Protein AF-A0A969U3U2-F1 (afdb_monomer)

pLDDT: mean 93.31, std 7.36, range [60.56, 98.12]

Mean predicted aligned error: 7.18 Å

Structure (mmCIF, N/CA/C/O backbone):
data_AF-A0A969U3U2-F1
#
_entry.id   AF-A0A969U3U2-F1
#
loop_
_atom_site.group_PDB
_atom_site.id
_atom_site.type_symbol
_atom_site.label_atom_id
_atom_site.label_alt_id
_atom_site.label_comp_id
_atom_site.label_asym_id
_atom_site.label_entity_id
_atom_site.label_seq_id
_atom_site.pdbx_PDB_ins_code
_atom_site.Cartn_x
_atom_site.Cartn_y
_atom_site.Cartn_z
_atom_site.occupancy
_atom_site.B_iso_or_equiv
_atom_site.auth_seq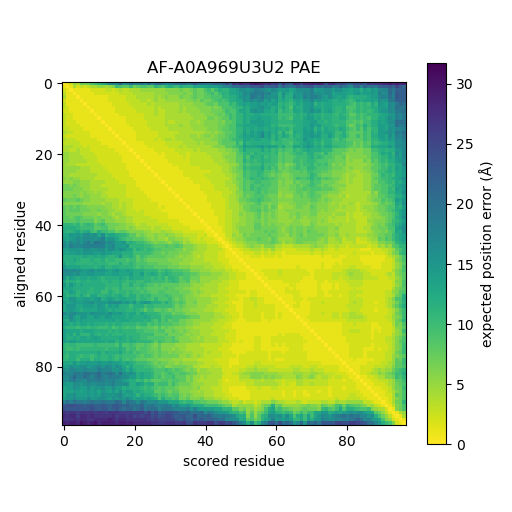_id
_atom_site.auth_comp_id
_atom_site.auth_asym_id
_atom_site.auth_atom_id
_atom_site.pdbx_PDB_model_num
ATOM 1 N N . MET A 1 1 ? -27.925 -9.254 46.315 1.00 71.50 1 MET A N 1
ATOM 2 C CA . MET A 1 1 ? -27.311 -8.006 45.809 1.00 71.50 1 MET A CA 1
ATOM 3 C C . MET A 1 1 ? -27.782 -6.871 46.699 1.00 71.50 1 MET A C 1
ATOM 5 O O . MET A 1 1 ? -28.975 -6.815 46.971 1.00 71.50 1 MET A O 1
ATOM 9 N N . SER A 1 2 ? -26.881 -6.038 47.218 1.00 96.31 2 SER A N 1
ATOM 10 C CA . SER A 1 2 ? -27.262 -4.890 48.050 1.00 96.31 2 SER A CA 1
ATOM 11 C C . SER A 1 2 ? -27.717 -3.711 47.187 1.00 96.31 2 SER A C 1
ATOM 13 O O . SER A 1 2 ? -27.311 -3.585 46.034 1.00 96.31 2 SER A O 1
ATOM 15 N N . LEU A 1 3 ? -28.526 -2.810 47.750 1.00 95.25 3 LEU A N 1
ATOM 16 C CA . LEU A 1 3 ? -28.940 -1.578 47.067 1.00 95.25 3 LEU A CA 1
ATOM 17 C C . LEU A 1 3 ? -27.727 -0.750 46.604 1.00 95.25 3 LEU A C 1
ATOM 19 O O . LEU A 1 3 ? -27.711 -0.240 45.487 1.00 95.25 3 LEU A O 1
ATOM 23 N N . ALA A 1 4 ? -26.684 -0.683 47.437 1.00 96.69 4 ALA A N 1
ATOM 24 C CA . ALA A 1 4 ? -25.432 -0.006 47.110 1.00 96.69 4 ALA A CA 1
ATOM 25 C C . ALA A 1 4 ? -24.735 -0.623 45.884 1.00 96.69 4 ALA A C 1
ATOM 27 O O . ALA A 1 4 ? -24.255 0.108 45.021 1.00 96.69 4 ALA A O 1
ATOM 28 N N . GLN A 1 5 ? -24.730 -1.957 45.767 1.00 96.38 5 GLN A N 1
ATOM 29 C CA . GLN A 1 5 ? -24.201 -2.647 44.585 1.00 96.38 5 GLN A CA 1
ATOM 30 C C . GLN A 1 5 ? -25.028 -2.334 43.331 1.00 96.38 5 GLN A C 1
ATOM 32 O O . GLN A 1 5 ? -24.460 -2.077 42.274 1.00 96.38 5 GLN A O 1
ATOM 37 N N . SER A 1 6 ? -26.359 -2.298 43.443 1.00 97.19 6 SER A N 1
ATOM 38 C CA . SER A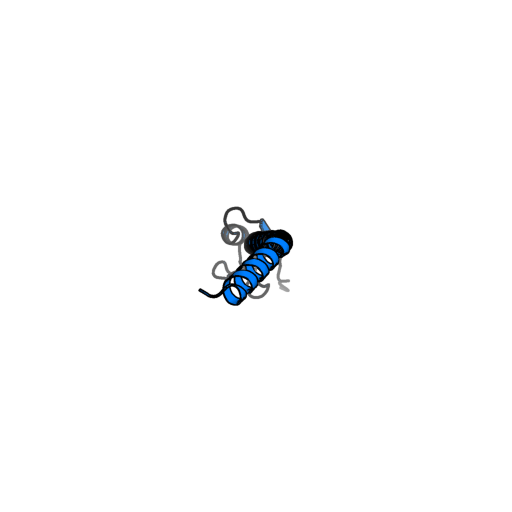 1 6 ? -27.235 -1.963 42.314 1.00 97.19 6 SER A CA 1
ATOM 39 C C . SER A 1 6 ? -27.022 -0.531 41.814 1.00 97.19 6 SER A C 1
ATOM 41 O O . SER A 1 6 ? -26.951 -0.313 40.607 1.00 97.19 6 SER A O 1
ATOM 43 N N . ILE A 1 7 ? -26.871 0.436 42.725 1.00 96.31 7 ILE A N 1
ATOM 44 C CA . ILE A 1 7 ? -26.590 1.837 42.374 1.00 96.31 7 ILE A CA 1
ATOM 45 C C . ILE A 1 7 ? -25.238 1.950 41.666 1.00 96.31 7 ILE A C 1
ATOM 47 O O . ILE A 1 7 ? -25.150 2.591 40.623 1.00 96.31 7 ILE A O 1
ATOM 51 N N . ALA A 1 8 ? -24.197 1.294 42.185 1.00 96.88 8 ALA A N 1
ATOM 52 C CA . ALA A 1 8 ? -22.879 1.302 41.554 1.00 96.88 8 ALA A CA 1
ATOM 53 C C . ALA A 1 8 ? -22.922 0.742 40.120 1.00 96.88 8 ALA A C 1
ATOM 55 O O . ALA A 1 8 ? -22.389 1.364 39.200 1.00 96.88 8 ALA A O 1
ATOM 56 N N . ASN A 1 9 ? -23.623 -0.379 39.914 1.00 97.00 9 ASN A N 1
ATOM 57 C CA . ASN A 1 9 ? -23.777 -0.996 38.596 1.00 97.00 9 ASN A CA 1
ATOM 58 C C . ASN A 1 9 ? -24.520 -0.083 37.607 1.00 97.00 9 ASN A C 1
ATOM 60 O O . ASN A 1 9 ? -24.089 0.058 36.463 1.00 97.00 9 ASN A O 1
ATOM 64 N N . LEU A 1 10 ? -25.611 0.562 38.035 1.00 97.00 10 LEU A N 1
ATOM 65 C CA . LEU A 1 10 ? -26.371 1.487 37.185 1.00 97.00 10 LEU A CA 1
ATOM 66 C C . LEU A 1 10 ? -25.552 2.728 36.813 1.00 97.00 10 LEU A C 1
ATOM 68 O O . LEU A 1 10 ? -25.570 3.143 35.656 1.00 97.00 10 LEU A O 1
ATOM 72 N N . THR A 1 11 ? -24.786 3.286 37.753 1.00 97.38 11 THR A N 1
ATOM 73 C CA . THR A 1 11 ? -23.894 4.423 37.481 1.00 97.38 11 THR A CA 1
ATOM 74 C C . THR A 1 11 ? -22.819 4.056 36.458 1.00 97.38 11 THR A C 1
ATOM 76 O O . THR A 1 11 ? -22.538 4.837 35.550 1.00 97.38 11 THR A O 1
ATOM 79 N N . GLN A 1 12 ? -22.251 2.849 36.549 1.00 96.69 12 GLN A N 1
ATOM 80 C CA . GLN A 1 12 ? -21.262 2.370 35.583 1.00 96.69 12 GLN A CA 1
ATOM 81 C C . GLN A 1 12 ? -21.868 2.168 34.186 1.00 96.69 12 GLN A C 1
ATOM 83 O O . GLN A 1 12 ? -21.256 2.557 33.191 1.00 96.69 12 GLN A O 1
ATOM 88 N N . GLN A 1 13 ? -23.081 1.616 34.101 1.00 96.94 13 GLN A N 1
ATOM 89 C CA . GLN A 1 13 ? -23.798 1.470 32.831 1.00 96.94 13 GLN A CA 1
ATOM 90 C C . GLN A 1 13 ? -24.124 2.833 32.208 1.00 96.94 13 GLN A C 1
ATOM 92 O O . GLN A 1 13 ? -23.865 3.035 31.025 1.00 96.94 13 GLN A O 1
ATOM 97 N N . ALA A 1 14 ? -24.618 3.794 32.994 1.00 97.31 14 ALA A N 1
ATOM 98 C CA . ALA A 1 14 ? -24.908 5.145 32.514 1.00 97.31 14 ALA A CA 1
ATOM 99 C C . ALA A 1 14 ? -23.648 5.856 31.989 1.00 97.31 14 ALA A C 1
ATOM 101 O O . ALA A 1 14 ? -23.687 6.478 30.927 1.00 97.31 14 ALA A O 1
ATOM 102 N N . ALA A 1 15 ? -22.516 5.713 32.687 1.00 97.44 15 ALA A N 1
ATOM 103 C CA . ALA A 1 15 ? -21.233 6.251 32.239 1.00 97.44 15 ALA A CA 1
ATOM 104 C C . ALA A 1 15 ? -20.763 5.610 30.922 1.00 97.44 15 ALA A C 1
ATOM 106 O O . ALA A 1 15 ? -20.303 6.317 30.026 1.00 97.44 15 ALA A O 1
ATOM 107 N N . ALA A 1 16 ? -20.924 4.290 30.777 1.00 95.69 16 ALA A N 1
ATOM 108 C CA . ALA A 1 16 ? -20.610 3.597 29.532 1.00 95.69 16 ALA A CA 1
ATOM 109 C C . ALA A 1 16 ? -21.490 4.095 28.375 1.00 95.69 16 ALA A C 1
ATOM 111 O O . ALA A 1 16 ? -20.964 4.412 27.311 1.00 95.69 16 ALA A O 1
ATOM 112 N N . LEU A 1 17 ? -22.803 4.243 28.594 1.00 96.00 17 LEU A N 1
ATOM 113 C CA . LEU A 1 17 ? -23.733 4.756 27.583 1.00 96.00 17 LEU A CA 1
ATOM 114 C C . LEU A 1 17 ? -23.392 6.186 27.147 1.00 96.00 17 LEU A C 1
ATOM 116 O O . LEU A 1 17 ? -23.471 6.495 25.960 1.00 96.00 17 LEU A O 1
ATOM 120 N N . LEU A 1 18 ? -22.978 7.044 28.081 1.00 97.81 18 LEU A N 1
ATOM 121 C CA . LEU A 1 18 ? -22.578 8.418 27.771 1.00 97.81 18 LEU A CA 1
ATOM 122 C C . LEU A 1 18 ? -21.280 8.478 26.947 1.00 97.81 18 LEU A C 1
ATOM 124 O O . LEU A 1 18 ? -21.096 9.401 26.157 1.00 97.81 18 LEU A O 1
ATOM 128 N N . ALA A 1 19 ? -20.397 7.488 27.104 1.00 97.31 19 ALA A N 1
ATOM 129 C CA . ALA A 1 19 ? -19.155 7.368 26.344 1.00 97.31 19 ALA A CA 1
ATOM 130 C C . ALA A 1 19 ? -19.331 6.686 24.972 1.00 97.31 19 ALA A C 1
ATOM 132 O O . ALA A 1 19 ? -18.441 6.785 24.129 1.00 97.31 19 ALA A O 1
ATOM 133 N N . LEU A 1 20 ? -20.460 6.016 24.709 1.00 97.56 20 LEU A N 1
ATOM 134 C CA . LEU A 1 20 ? -20.686 5.313 23.438 1.00 97.56 20 LEU A CA 1
ATOM 135 C C . LEU A 1 20 ? -20.505 6.201 22.195 1.00 97.56 20 LEU A C 1
ATOM 137 O O . LEU A 1 20 ? -19.851 5.744 21.258 1.00 97.56 20 LEU A O 1
ATOM 141 N N . PRO A 1 21 ? -21.017 7.450 22.134 1.00 97.25 21 PRO A N 1
ATOM 142 C CA . PRO A 1 21 ? -20.872 8.272 20.934 1.00 97.25 21 PRO A CA 1
ATOM 143 C C . PRO A 1 21 ? -19.411 8.596 20.613 1.00 97.25 21 PRO A C 1
ATOM 145 O O . PRO A 1 21 ? -19.006 8.547 19.452 1.00 97.25 21 PRO A O 1
ATOM 148 N N . THR A 1 22 ? -18.600 8.892 21.633 1.00 97.69 22 THR A N 1
ATOM 149 C CA . THR A 1 22 ? -17.177 9.205 21.445 1.00 97.69 22 THR A CA 1
ATOM 150 C C . THR A 1 22 ? -16.381 7.957 21.081 1.00 97.69 22 THR A C 1
ATOM 152 O O . THR A 1 22 ? -15.538 8.015 20.188 1.00 97.69 22 THR A O 1
ATOM 155 N N . GLN A 1 23 ? -16.687 6.814 21.699 1.00 96.75 23 GLN A N 1
ATOM 156 C CA . GLN A 1 23 ? -16.096 5.523 21.340 1.00 96.75 23 GLN A CA 1
ATOM 157 C C . GLN A 1 23 ? -16.420 5.130 19.894 1.00 96.75 23 GLN A C 1
ATOM 159 O O . GLN A 1 23 ? -15.527 4.715 19.158 1.00 96.75 23 GLN A O 1
ATOM 164 N N . LEU A 1 24 ? -17.671 5.303 19.466 1.00 97.50 24 LEU A N 1
ATOM 165 C CA . LEU A 1 24 ? -18.105 4.997 18.106 1.00 97.50 24 LEU A CA 1
ATOM 166 C C . LEU A 1 24 ? -17.426 5.913 17.080 1.00 97.50 24 LEU A C 1
ATOM 168 O O . LEU A 1 24 ? -16.913 5.435 16.071 1.00 97.50 24 LEU A O 1
ATOM 172 N N . ALA A 1 25 ? -17.364 7.218 17.357 1.00 97.69 25 ALA A N 1
ATOM 173 C CA . ALA A 1 25 ? -16.655 8.169 16.507 1.00 97.69 25 ALA A CA 1
ATOM 174 C C . ALA A 1 25 ? -15.165 7.811 16.376 1.00 97.69 25 ALA A C 1
ATOM 176 O O . ALA A 1 25 ? -14.629 7.804 15.269 1.00 97.69 25 ALA A O 1
ATOM 177 N N . ALA A 1 26 ? -14.508 7.447 17.482 1.00 97.62 26 ALA A N 1
ATOM 178 C CA . ALA A 1 26 ? -13.113 7.015 17.464 1.00 97.62 26 ALA A CA 1
ATOM 179 C C . ALA A 1 26 ? -12.909 5.746 16.618 1.00 97.62 26 ALA A C 1
ATOM 181 O O . ALA A 1 26 ? -11.956 5.676 15.844 1.00 97.62 26 ALA A O 1
ATOM 182 N N . GLN A 1 27 ? -13.818 4.769 16.713 1.00 97.50 27 GLN A N 1
ATOM 183 C CA . GLN A 1 27 ? -13.763 3.553 15.896 1.00 97.50 27 GLN A CA 1
ATOM 184 C C . GLN A 1 27 ? -13.943 3.840 14.401 1.00 97.50 27 GLN A C 1
ATOM 186 O O . GLN A 1 27 ? -13.202 3.287 13.589 1.00 97.50 27 GLN A O 1
ATOM 191 N N . PHE A 1 28 ? -14.875 4.720 14.023 1.00 98.06 28 PHE A N 1
ATOM 192 C CA . PHE A 1 28 ? -15.053 5.105 12.620 1.00 98.06 28 PHE A CA 1
ATOM 193 C C . PHE A 1 28 ? -13.834 5.832 12.058 1.00 98.06 28 PHE A C 1
ATOM 195 O O . PHE A 1 28 ? -13.399 5.512 10.952 1.00 98.06 28 PHE A O 1
ATOM 202 N N . THR A 1 29 ? -13.255 6.763 12.819 1.00 98.00 29 THR A N 1
ATOM 203 C CA . THR A 1 29 ? -12.023 7.452 12.421 1.00 98.00 29 THR A CA 1
ATOM 204 C C . THR A 1 29 ? -10.883 6.454 12.235 1.00 98.00 29 THR A C 1
ATOM 206 O O . THR A 1 29 ? -10.266 6.435 11.177 1.00 98.00 29 THR A O 1
ATOM 209 N N . ALA A 1 30 ? -10.672 5.547 13.193 1.00 97.81 30 ALA A N 1
ATOM 210 C CA . ALA A 1 30 ? -9.639 4.519 13.081 1.00 97.81 30 ALA A CA 1
ATOM 211 C C . ALA A 1 30 ? -9.850 3.601 11.862 1.00 97.81 30 ALA A C 1
ATOM 213 O O . ALA A 1 30 ? -8.898 3.280 11.153 1.00 97.81 30 ALA A O 1
ATOM 214 N N . GLY A 1 31 ? -11.096 3.202 11.586 1.00 97.88 31 GLY A N 1
ATOM 215 C CA . GLY A 1 31 ? -11.434 2.388 10.417 1.00 97.88 31 GLY A CA 1
ATOM 216 C C . GLY A 1 31 ? -11.178 3.111 9.093 1.00 97.88 31 GLY A C 1
ATOM 217 O O . GLY A 1 31 ? -10.623 2.522 8.165 1.00 97.88 31 GLY A O 1
ATOM 218 N N . ARG A 1 32 ? -11.531 4.398 9.015 1.00 97.69 32 ARG A N 1
ATOM 219 C CA . ARG A 1 32 ? -11.242 5.247 7.853 1.00 97.69 32 ARG A CA 1
ATOM 220 C C . ARG A 1 32 ? -9.736 5.371 7.624 1.00 97.69 32 ARG A C 1
ATOM 222 O O . ARG A 1 32 ? -9.281 5.144 6.507 1.00 97.69 32 ARG A O 1
ATOM 229 N N . ASP A 1 33 ? -8.976 5.682 8.667 1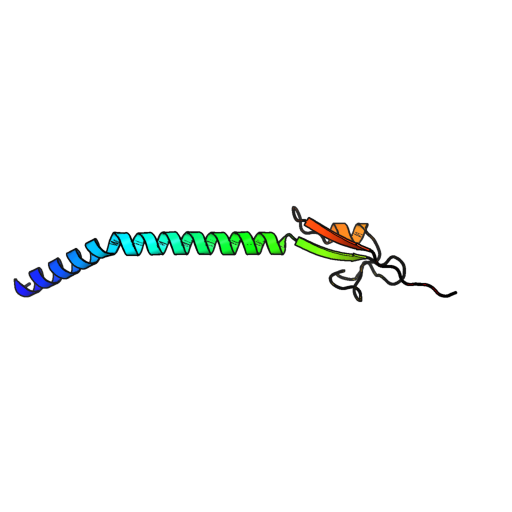.00 98.06 33 ASP A N 1
ATOM 230 C CA . ASP A 1 33 ? -7.529 5.902 8.570 1.00 98.06 33 ASP A CA 1
ATOM 231 C C . ASP A 1 33 ? -6.793 4.606 8.175 1.00 98.06 33 ASP A C 1
ATOM 233 O O . ASP A 1 33 ? -5.846 4.618 7.381 1.00 98.06 33 ASP A O 1
ATOM 237 N N . ALA A 1 34 ? -7.273 3.456 8.661 1.00 97.38 34 ALA A N 1
ATOM 238 C CA . ALA A 1 34 ? -6.780 2.145 8.245 1.00 97.38 34 ALA A CA 1
ATOM 239 C C . ALA A 1 34 ? -7.067 1.860 6.760 1.00 97.38 34 ALA A C 1
ATOM 241 O O . ALA A 1 34 ? -6.196 1.349 6.051 1.00 97.38 34 ALA A O 1
ATOM 242 N N . LEU A 1 35 ? -8.263 2.207 6.270 1.00 97.00 35 LEU A N 1
ATOM 243 C CA . LEU A 1 35 ? -8.625 2.038 4.862 1.00 97.00 35 LEU A CA 1
ATOM 244 C C . LEU A 1 35 ? -7.795 2.945 3.948 1.00 97.00 35 LEU A C 1
ATOM 246 O O . LEU A 1 35 ? -7.321 2.492 2.908 1.00 97.00 35 LEU A O 1
ATOM 250 N N . GLU A 1 36 ? -7.589 4.200 4.340 1.00 96.81 36 GLU A N 1
ATOM 251 C CA . GLU A 1 36 ? -6.751 5.147 3.603 1.00 96.81 36 GLU A CA 1
ATOM 252 C C . GLU A 1 36 ? -5.301 4.657 3.519 1.00 96.81 36 GLU A C 1
ATOM 254 O O . GLU A 1 36 ? -4.708 4.630 2.440 1.00 96.81 36 GLU A O 1
ATOM 259 N N . THR A 1 37 ? -4.752 4.173 4.635 1.00 96.44 37 THR A N 1
ATOM 260 C CA . THR A 1 37 ? -3.411 3.575 4.670 1.00 96.44 37 THR A CA 1
ATOM 261 C C . THR A 1 37 ? -3.312 2.378 3.723 1.00 96.44 37 THR A C 1
ATOM 263 O O . THR A 1 37 ? -2.362 2.274 2.941 1.00 96.44 37 THR A O 1
ATOM 266 N N . LEU A 1 38 ? -4.310 1.487 3.743 1.00 94.25 38 LEU A N 1
ATOM 267 C CA . LEU A 1 38 ? -4.358 0.337 2.844 1.00 94.25 38 LEU A CA 1
ATOM 268 C C . LEU A 1 38 ? -4.399 0.787 1.380 1.00 94.25 38 LEU A C 1
ATOM 270 O O . LEU A 1 38 ? -3.607 0.298 0.576 1.00 94.25 38 LEU A O 1
ATOM 274 N N . TYR A 1 39 ? -5.278 1.728 1.040 1.00 91.38 39 TYR A N 1
ATOM 275 C CA . TYR A 1 39 ? -5.405 2.263 -0.312 1.00 91.38 39 TYR A CA 1
ATOM 276 C C . TYR A 1 39 ? -4.085 2.868 -0.810 1.00 91.38 39 TYR A C 1
ATOM 278 O O . TYR A 1 39 ? -3.586 2.473 -1.865 1.00 91.38 39 TYR A O 1
ATOM 286 N N . ASN A 1 40 ? -3.458 3.735 -0.013 1.00 90.62 40 ASN A N 1
ATOM 287 C CA . ASN A 1 40 ? -2.199 4.386 -0.374 1.00 90.62 40 ASN A CA 1
ATOM 288 C C . ASN A 1 40 ? -1.047 3.380 -0.531 1.00 90.62 40 ASN A C 1
ATOM 290 O O . ASN A 1 40 ? -0.234 3.518 -1.443 1.00 90.62 40 ASN A O 1
ATOM 294 N N . SER A 1 41 ? -1.004 2.327 0.295 1.00 89.94 41 SER A N 1
ATOM 295 C CA . SER A 1 41 ? -0.006 1.253 0.159 1.00 89.94 41 SER A CA 1
ATOM 296 C C . SER A 1 41 ? -0.174 0.429 -1.123 1.00 89.94 41 SER A C 1
ATOM 298 O O . SER A 1 41 ? 0.802 -0.051 -1.697 1.00 89.94 41 SER A O 1
ATOM 300 N N . ARG A 1 42 ? -1.415 0.262 -1.598 1.00 87.88 42 ARG A N 1
ATOM 301 C CA . ARG A 1 42 ? -1.705 -0.432 -2.858 1.00 87.88 42 ARG A CA 1
ATOM 302 C C . ARG A 1 42 ? -1.342 0.434 -4.052 1.00 87.88 42 ARG A C 1
ATOM 304 O O . ARG A 1 42 ? -0.745 -0.078 -4.992 1.00 87.88 42 ARG A O 1
ATOM 311 N N . LEU A 1 43 ? -1.657 1.726 -3.988 1.00 85.50 43 LEU A N 1
ATOM 312 C CA . LEU A 1 43 ? -1.318 2.678 -5.039 1.00 85.50 43 LEU A CA 1
ATOM 313 C C . LEU A 1 43 ? 0.202 2.807 -5.212 1.00 85.50 43 LEU A C 1
ATOM 315 O O . LEU A 1 43 ? 0.696 2.755 -6.334 1.00 85.50 43 LEU A O 1
ATOM 319 N N . SER A 1 44 ? 0.962 2.901 -4.117 1.00 84.44 44 SER A N 1
ATOM 320 C CA . SER A 1 44 ? 2.426 2.963 -4.195 1.00 84.44 44 SER A CA 1
ATOM 321 C C . SER A 1 44 ? 3.041 1.669 -4.732 1.00 84.44 44 SER A C 1
ATOM 323 O O . SER A 1 44 ? 3.977 1.727 -5.522 1.00 84.44 44 SER A O 1
ATOM 325 N N . ALA A 1 45 ? 2.479 0.506 -4.393 1.00 85.19 45 ALA A N 1
ATOM 326 C CA . ALA A 1 45 ? 2.902 -0.779 -4.953 1.00 85.19 45 ALA A CA 1
ATOM 327 C C . ALA A 1 45 ? 2.579 -0.937 -6.453 1.00 85.19 45 ALA A C 1
ATOM 329 O O . ALA A 1 45 ? 3.125 -1.822 -7.109 1.00 85.19 45 ALA A O 1
ATOM 330 N N . GLN A 1 46 ? 1.681 -0.109 -6.993 1.00 89.19 46 GLN A N 1
ATOM 331 C CA . GLN A 1 46 ? 1.305 -0.107 -8.406 1.00 89.19 46 GLN A CA 1
ATOM 332 C C . GLN A 1 46 ? 2.173 0.819 -9.261 1.00 89.19 46 GLN A C 1
ATOM 334 O O . GLN A 1 46 ? 2.117 0.711 -10.483 1.00 89.19 46 GLN A O 1
ATOM 339 N N . SER A 1 47 ? 2.969 1.701 -8.653 1.00 89.62 47 SER A N 1
ATOM 340 C CA . SER A 1 47 ? 3.870 2.603 -9.367 1.00 89.62 47 SER A CA 1
ATOM 341 C C . SER A 1 47 ? 5.300 2.075 -9.323 1.00 89.62 47 SER A C 1
ATOM 343 O O . SER A 1 47 ? 5.839 1.838 -8.244 1.00 89.62 47 SER A O 1
ATOM 345 N N . VAL A 1 48 ? 5.943 1.924 -10.480 1.00 92.62 48 VAL A N 1
ATOM 346 C CA . VAL A 1 48 ? 7.346 1.490 -10.557 1.00 92.62 48 VAL A CA 1
ATOM 347 C C . VAL A 1 48 ? 8.141 2.360 -11.527 1.00 92.62 48 VAL A C 1
ATOM 349 O O . VAL A 1 48 ? 7.683 2.643 -12.630 1.00 92.62 48 VAL A O 1
ATOM 352 N N . GLY A 1 49 ? 9.337 2.778 -11.114 1.00 94.31 49 GLY A N 1
ATOM 353 C CA . GLY A 1 49 ? 10.329 3.397 -11.992 1.00 94.31 49 GLY A CA 1
ATOM 354 C C . GLY A 1 49 ? 11.285 2.335 -12.525 1.00 94.31 49 GLY A C 1
ATOM 355 O O . GLY A 1 49 ? 11.813 1.539 -11.745 1.00 94.31 49 GLY A O 1
ATOM 356 N N . ILE A 1 50 ? 11.478 2.292 -13.841 1.00 97.06 50 ILE A N 1
ATOM 357 C CA . ILE A 1 50 ? 12.276 1.269 -14.515 1.00 97.06 50 ILE A CA 1
ATOM 358 C C . ILE A 1 50 ? 13.304 1.927 -15.430 1.00 97.06 50 ILE A C 1
ATOM 360 O O . ILE A 1 50 ? 12.958 2.620 -16.384 1.00 97.06 50 ILE A O 1
ATOM 364 N N . TYR A 1 51 ? 14.574 1.651 -15.165 1.00 97.50 51 TYR A N 1
ATOM 365 C CA . TYR A 1 51 ? 15.707 2.112 -15.955 1.00 97.50 51 TYR A CA 1
ATOM 366 C C . TYR A 1 51 ? 15.956 1.177 -17.139 1.00 97.50 51 TYR A C 1
ATOM 368 O O . TYR A 1 51 ? 16.000 -0.048 -16.976 1.00 97.50 51 TYR A O 1
ATOM 376 N N . VAL A 1 52 ? 16.141 1.753 -18.327 1.00 97.56 52 VAL A N 1
ATOM 377 C CA . VAL A 1 52 ? 16.430 1.038 -19.574 1.00 97.56 52 VAL A CA 1
ATOM 378 C C . VAL A 1 52 ? 17.690 1.612 -20.204 1.00 97.56 52 VAL A C 1
ATOM 380 O O . VAL A 1 52 ? 17.727 2.798 -20.515 1.00 97.56 52 VAL A O 1
ATOM 383 N N . ASN A 1 53 ? 18.685 0.763 -20.457 1.00 96.19 53 ASN A N 1
ATOM 384 C CA . ASN A 1 53 ? 19.892 1.126 -21.192 1.00 96.19 53 ASN A CA 1
ATOM 385 C C . ASN A 1 53 ? 20.119 0.124 -22.329 1.00 96.19 53 ASN A C 1
ATOM 387 O O . ASN A 1 53 ? 20.372 -1.057 -22.097 1.00 96.19 53 ASN A O 1
ATOM 391 N N . GLY A 1 54 ? 20.025 0.599 -23.571 1.00 94.00 54 GLY A N 1
ATOM 392 C CA . GLY A 1 54 ? 20.156 -0.251 -24.758 1.00 94.00 54 GLY A CA 1
ATOM 393 C C . GLY A 1 54 ? 21.577 -0.762 -25.027 1.00 94.00 54 GLY A C 1
ATOM 394 O O . GLY A 1 54 ? 21.733 -1.700 -25.809 1.00 94.00 54 GLY A O 1
ATOM 395 N N . VAL A 1 55 ? 22.595 -0.165 -24.396 1.00 93.12 55 VAL A N 1
ATOM 396 C CA . VAL A 1 55 ? 24.017 -0.477 -24.599 1.00 93.12 55 VAL A CA 1
ATOM 397 C C . VAL A 1 55 ? 24.515 -1.461 -23.541 1.00 93.12 55 VAL A C 1
ATOM 399 O O . VAL A 1 55 ? 24.888 -2.582 -23.884 1.00 93.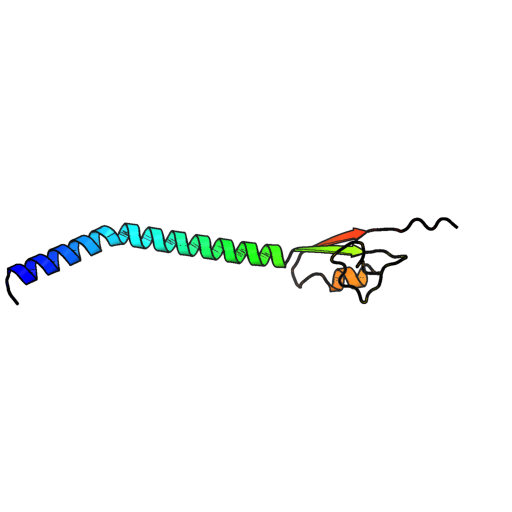12 55 VAL A O 1
ATOM 402 N N . SER A 1 56 ? 24.496 -1.068 -22.264 1.00 93.69 56 SER A N 1
ATOM 403 C CA . SER A 1 56 ? 25.024 -1.874 -21.149 1.00 93.69 56 SER A CA 1
ATOM 404 C C . SER A 1 56 ? 23.962 -2.617 -20.338 1.00 93.69 56 SER A C 1
ATOM 406 O O . SER A 1 56 ? 24.304 -3.464 -19.509 1.00 93.69 56 SER A O 1
ATOM 408 N N . GLY A 1 57 ? 22.675 -2.337 -20.562 1.00 95.44 57 GLY A N 1
ATOM 409 C CA . GLY A 1 57 ? 21.586 -2.977 -19.830 1.00 95.44 57 GLY A CA 1
ATOM 410 C C . GLY A 1 57 ? 21.442 -4.472 -20.133 1.00 95.44 57 GLY A C 1
ATOM 411 O O . GLY A 1 57 ? 21.918 -4.993 -21.144 1.00 95.44 57 GLY A O 1
ATOM 412 N N . SER A 1 58 ? 20.719 -5.179 -19.260 1.00 97.31 58 SER A N 1
ATOM 413 C CA . SER A 1 58 ? 20.433 -6.613 -19.407 1.00 97.31 58 SER A CA 1
ATOM 414 C C . SER A 1 58 ? 19.003 -6.945 -19.000 1.00 97.31 58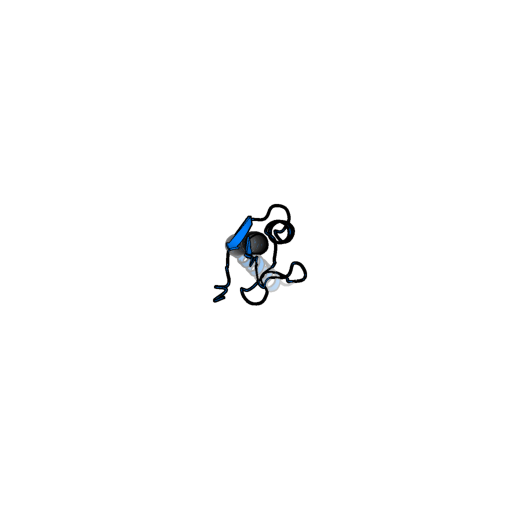 SER A C 1
ATOM 416 O O . SER A 1 58 ? 18.560 -6.582 -17.916 1.00 97.31 58 SER A O 1
ATOM 418 N N . ASP A 1 59 ? 18.276 -7.706 -19.821 1.00 97.88 59 ASP A N 1
ATOM 419 C CA . ASP A 1 59 ? 16.886 -8.097 -19.525 1.00 97.88 59 ASP A CA 1
ATOM 420 C C . ASP A 1 59 ? 16.753 -9.116 -18.376 1.00 97.88 59 ASP A C 1
ATOM 422 O O . ASP A 1 59 ? 15.645 -9.392 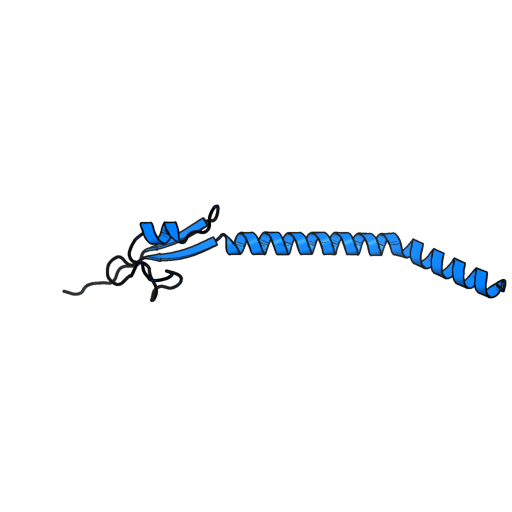-17.904 1.00 97.88 59 ASP A O 1
ATOM 426 N N . LEU A 1 60 ? 17.882 -9.641 -17.887 1.00 97.38 60 LEU A N 1
ATOM 427 C CA . LEU A 1 60 ? 17.951 -10.418 -16.648 1.00 97.38 60 LEU A CA 1
ATOM 428 C C . LEU A 1 60 ? 17.895 -9.530 -15.394 1.00 97.38 60 LEU A C 1
ATOM 430 O O . LEU A 1 60 ? 17.625 -10.034 -14.302 1.00 97.38 60 LEU A O 1
ATOM 434 N N . ASN A 1 61 ? 18.130 -8.222 -15.533 1.00 97.00 61 ASN A N 1
ATOM 435 C CA . ASN A 1 61 ? 18.071 -7.283 -14.424 1.00 97.00 61 ASN A CA 1
ATOM 436 C C . ASN A 1 61 ? 16.626 -6.947 -14.026 1.00 97.00 61 ASN A C 1
ATOM 438 O O . ASN A 1 61 ? 15.659 -7.225 -14.738 1.00 97.00 61 ASN A O 1
ATOM 442 N N . LYS A 1 62 ? 16.492 -6.313 -12.856 1.00 93.88 62 LYS A N 1
ATOM 443 C CA . LYS A 1 62 ? 15.207 -5.838 -12.328 1.00 93.88 62 LYS A CA 1
ATOM 444 C C . LYS A 1 62 ? 14.859 -4.409 -12.750 1.00 93.88 62 LYS A C 1
ATOM 446 O O . LYS A 1 62 ? 13.730 -4.001 -12.516 1.00 93.88 62 LYS A O 1
ATOM 451 N N . GLY A 1 63 ? 15.798 -3.638 -13.305 1.00 95.06 63 GLY A N 1
ATOM 452 C CA . GLY A 1 63 ? 15.543 -2.274 -13.775 1.00 95.06 63 GLY A CA 1
ATOM 453 C C . GLY A 1 63 ? 15.262 -1.249 -12.676 1.00 95.06 63 GLY A C 1
ATOM 454 O O . GLY A 1 63 ? 14.891 -0.133 -13.000 1.00 95.06 63 GLY A O 1
ATOM 455 N N . ALA A 1 64 ? 15.416 -1.593 -11.394 1.00 94.44 64 ALA A N 1
ATOM 456 C CA . ALA A 1 64 ? 15.028 -0.717 -10.283 1.00 94.44 64 ALA A CA 1
ATOM 457 C C . ALA A 1 64 ? 15.991 0.466 -10.070 1.00 94.44 64 ALA A C 1
ATOM 459 O O . ALA A 1 64 ? 15.658 1.423 -9.374 1.00 94.44 64 ALA A O 1
ATOM 460 N N . THR A 1 65 ? 17.196 0.392 -10.638 1.00 95.31 65 THR A N 1
ATOM 461 C CA . THR A 1 65 ? 18.227 1.433 -10.571 1.00 95.31 65 THR A CA 1
ATOM 462 C C . THR A 1 65 ? 18.998 1.490 -11.885 1.00 95.31 65 THR A C 1
ATOM 464 O O . THR A 1 65 ? 19.078 0.480 -12.583 1.00 95.31 65 THR A O 1
ATOM 467 N N . SER A 1 66 ? 19.632 2.628 -12.176 1.00 94.31 66 SER A N 1
ATOM 468 C CA . SER A 1 66 ? 20.505 2.806 -13.348 1.00 94.31 66 SER A CA 1
ATOM 469 C C . SER A 1 66 ? 21.553 1.680 -13.524 1.00 94.31 66 SER A C 1
ATOM 471 O O . SER A 1 66 ? 21.550 1.028 -14.568 1.00 94.31 66 SER A O 1
ATOM 473 N N . PRO A 1 67 ? 22.348 1.280 -12.501 1.00 94.88 67 PRO A N 1
ATOM 474 C CA . PRO A 1 67 ? 23.306 0.169 -12.643 1.00 94.88 67 PRO A CA 1
ATOM 475 C C . PRO A 1 67 ? 22.670 -1.205 -12.892 1.00 94.88 67 PRO A C 1
ATOM 477 O O . PRO A 1 67 ? 23.355 -2.155 -13.261 1.00 94.88 67 PRO A O 1
ATOM 480 N N . THR A 1 68 ? 21.367 -1.339 -12.635 1.00 95.88 68 THR A N 1
ATOM 481 C CA . THR A 1 68 ? 20.597 -2.562 -12.881 1.00 95.88 68 THR A CA 1
ATOM 482 C C . THR A 1 68 ? 19.566 -2.357 -13.985 1.00 95.88 68 THR A C 1
ATOM 484 O O . THR A 1 68 ? 18.546 -3.047 -14.004 1.00 95.88 68 THR A O 1
ATOM 487 N N . ALA A 1 69 ? 19.816 -1.430 -14.914 1.00 97.25 69 ALA A N 1
ATOM 488 C CA . ALA A 1 69 ? 18.925 -1.158 -16.029 1.00 97.25 69 ALA A CA 1
ATOM 489 C C . ALA A 1 69 ? 18.651 -2.422 -16.860 1.00 97.25 69 ALA A C 1
ATOM 491 O O . ALA A 1 69 ? 19.535 -3.264 -17.082 1.00 97.25 69 ALA A O 1
ATOM 492 N N . VAL A 1 70 ? 17.409 -2.561 -17.323 1.00 98.12 70 VAL A N 1
ATOM 493 C CA . VAL A 1 70 ? 17.067 -3.575 -18.327 1.00 98.12 70 VAL A CA 1
ATOM 494 C C . VAL A 1 70 ? 17.537 -3.122 -19.704 1.00 98.12 70 VAL A C 1
ATOM 496 O O . VAL A 1 70 ? 17.822 -1.943 -19.910 1.00 98.12 70 VAL A O 1
ATOM 499 N N . ARG A 1 71 ? 17.645 -4.043 -20.663 1.00 96.94 71 ARG A N 1
ATOM 500 C CA . ARG A 1 71 ? 18.128 -3.688 -22.002 1.00 96.94 71 ARG A CA 1
ATOM 501 C C . ARG A 1 71 ? 17.011 -3.175 -22.895 1.00 96.94 71 ARG A C 1
ATOM 503 O O . ARG A 1 71 ? 17.226 -2.300 -23.727 1.00 96.94 71 ARG A O 1
ATOM 510 N N . THR A 1 72 ? 15.820 -3.751 -22.757 1.00 97.00 72 THR A N 1
ATOM 511 C CA . THR A 1 72 ? 14.705 -3.495 -23.666 1.00 97.00 72 THR A CA 1
ATOM 512 C C . THR A 1 72 ? 13.512 -2.854 -22.970 1.00 97.00 72 THR A C 1
ATOM 514 O O . THR A 1 72 ? 13.147 -3.192 -21.843 1.00 97.00 72 THR A O 1
ATOM 517 N N . ILE A 1 73 ? 12.824 -1.979 -23.708 1.00 96.06 73 ILE A N 1
ATOM 518 C CA . ILE A 1 73 ? 11.520 -1.433 -23.308 1.00 96.06 73 ILE A CA 1
ATOM 519 C C . ILE A 1 73 ? 10.500 -2.565 -23.126 1.00 96.06 73 ILE A C 1
ATOM 521 O O . ILE A 1 73 ? 9.680 -2.514 -22.217 1.00 96.06 73 ILE A O 1
ATOM 525 N N . HIS A 1 74 ? 10.573 -3.620 -23.946 1.00 96.75 74 HIS A N 1
ATOM 526 C CA . HIS A 1 74 ? 9.706 -4.788 -23.801 1.00 96.75 74 HIS A CA 1
ATOM 527 C C . HIS A 1 74 ? 9.837 -5.421 -22.411 1.00 96.75 74 HIS A C 1
ATOM 529 O O . HIS A 1 74 ? 8.831 -5.677 -21.748 1.00 96.75 74 HIS A O 1
ATOM 535 N N . ARG A 1 75 ? 11.075 -5.618 -21.939 1.00 96.88 75 ARG A N 1
ATOM 536 C CA . ARG A 1 75 ? 11.310 -6.128 -20.591 1.00 96.88 75 ARG A CA 1
ATOM 537 C C . ARG A 1 75 ? 10.831 -5.151 -19.525 1.00 96.88 75 ARG A C 1
ATOM 539 O O . ARG A 1 75 ? 10.229 -5.603 -18.558 1.00 96.88 75 ARG A O 1
ATOM 546 N N . ALA A 1 76 ? 11.049 -3.849 -19.710 1.00 96.38 76 ALA A N 1
ATOM 547 C CA . ALA A 1 76 ? 10.551 -2.836 -18.785 1.00 96.38 76 ALA A CA 1
ATOM 548 C C . ALA A 1 76 ? 9.024 -2.905 -18.640 1.00 96.38 76 ALA A C 1
ATOM 550 O O . ALA A 1 76 ? 8.517 -3.028 -17.532 1.00 96.38 76 ALA A O 1
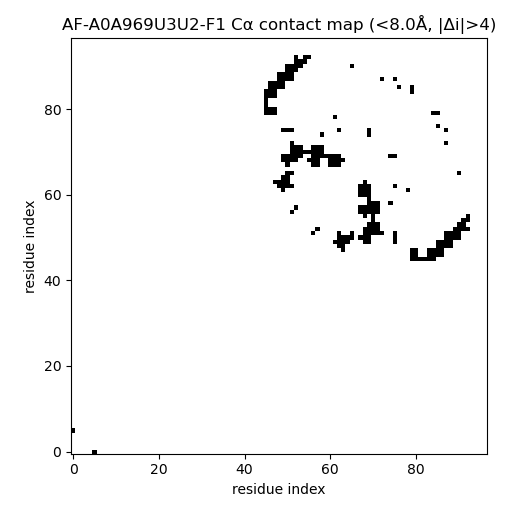ATOM 551 N N . ILE A 1 77 ? 8.282 -2.951 -19.747 1.00 95.12 77 ILE A N 1
ATOM 552 C CA . ILE A 1 77 ? 6.817 -3.075 -19.715 1.00 95.12 77 ILE A CA 1
ATOM 55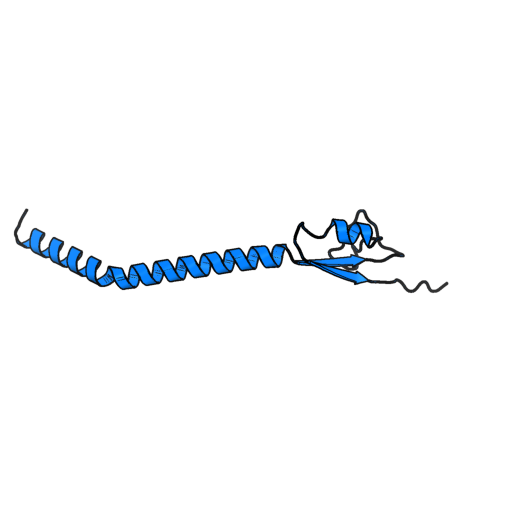3 C C . ILE A 1 77 ? 6.385 -4.352 -18.981 1.00 95.12 77 ILE A C 1
ATOM 555 O O . ILE A 1 77 ? 5.453 -4.315 -18.184 1.00 95.12 77 ILE A O 1
ATOM 559 N N . ALA A 1 78 ? 7.087 -5.470 -19.187 1.00 95.62 78 ALA A N 1
ATOM 560 C CA . ALA A 1 78 ? 6.792 -6.730 -18.505 1.00 95.62 78 ALA A CA 1
ATOM 561 C C . ALA A 1 78 ? 7.056 -6.707 -16.983 1.00 95.62 78 ALA A C 1
ATOM 563 O O . ALA A 1 78 ? 6.607 -7.611 -16.280 1.00 95.62 78 ALA A O 1
ATOM 564 N N . LEU A 1 79 ? 7.799 -5.717 -16.476 1.00 94.81 79 LEU A N 1
ATOM 565 C CA . LEU A 1 79 ? 8.049 -5.517 -15.045 1.00 94.81 79 LEU A CA 1
ATOM 566 C C . LEU A 1 79 ? 7.017 -4.595 -14.382 1.00 94.81 79 LEU A C 1
ATOM 568 O O . LEU A 1 79 ? 6.978 -4.523 -13.153 1.00 94.81 79 LEU A O 1
ATOM 572 N N . ILE A 1 80 ? 6.172 -3.917 -15.165 1.00 93.81 80 ILE A N 1
ATOM 573 C CA . ILE A 1 80 ? 5.079 -3.102 -14.634 1.00 93.81 80 ILE A CA 1
ATOM 574 C C . ILE A 1 80 ? 4.024 -4.048 -14.042 1.00 93.81 80 ILE A C 1
ATOM 576 O O . ILE A 1 80 ? 3.576 -4.974 -14.727 1.00 93.81 80 ILE A O 1
ATOM 580 N N . PRO A 1 81 ? 3.612 -3.857 -12.776 1.00 91.19 81 PRO A N 1
ATOM 581 C CA . PRO A 1 81 ? 2.594 -4.703 -12.172 1.00 91.19 81 PRO A CA 1
ATOM 582 C C . PRO A 1 81 ? 1.264 -4.592 -12.942 1.00 91.19 81 PRO A C 1
ATOM 584 O O . PRO A 1 81 ? 0.931 -3.515 -13.440 1.00 91.19 81 PRO A O 1
ATOM 587 N N . PRO A 1 82 ? 0.463 -5.672 -13.035 1.00 88.69 82 PRO A N 1
ATOM 588 C CA . PRO A 1 82 ? -0.830 -5.630 -13.713 1.00 88.69 82 PRO A CA 1
ATOM 589 C C . PRO A 1 82 ? -1.739 -4.524 -13.162 1.00 88.69 82 PRO A C 1
ATOM 591 O O . PRO A 1 82 ? -1.994 -4.463 -11.960 1.00 88.69 82 PRO A O 1
ATOM 594 N N . GLY A 1 83 ? -2.230 -3.654 -14.049 1.00 86.25 83 GLY A N 1
ATOM 595 C CA . GLY A 1 83 ? -3.055 -2.499 -13.676 1.00 86.25 83 GLY A CA 1
ATOM 596 C C . GLY A 1 83 ? -2.294 -1.361 -12.985 1.00 86.25 83 GLY A C 1
ATOM 597 O O . GLY A 1 83 ? -2.926 -0.421 -12.515 1.00 86.25 83 GLY A O 1
ATOM 598 N N . GLY A 1 84 ? -0.965 -1.450 -12.902 1.00 89.56 84 GLY A N 1
ATOM 599 C CA . GLY A 1 84 ? -0.099 -0.401 -12.384 1.00 89.56 84 GLY A CA 1
ATOM 600 C C . GLY A 1 84 ? 0.372 0.587 -13.446 1.00 89.56 84 GLY A C 1
ATOM 601 O O . GLY A 1 84 ? 0.063 0.466 -14.633 1.00 89.56 84 GLY A O 1
ATOM 602 N N . VAL A 1 85 ? 1.147 1.570 -12.999 1.00 91.06 85 VAL A N 1
ATOM 603 C CA . VAL A 1 85 ? 1.763 2.602 -13.831 1.00 91.06 85 VAL A CA 1
ATOM 604 C C . VAL A 1 85 ? 3.277 2.431 -13.767 1.00 91.06 85 VAL A C 1
ATOM 606 O O . VAL A 1 85 ? 3.857 2.309 -12.690 1.00 91.06 85 VAL A O 1
ATOM 609 N N . GLY A 1 86 ? 3.923 2.403 -14.929 1.00 91.88 86 GLY A N 1
ATOM 610 C CA . GLY A 1 86 ? 5.377 2.367 -15.030 1.00 91.88 86 GLY A CA 1
ATOM 611 C C . GLY A 1 86 ? 5.926 3.681 -15.562 1.00 91.88 86 GLY A C 1
ATOM 612 O O . GLY A 1 86 ? 5.477 4.153 -16.605 1.00 91.88 86 GLY A O 1
ATOM 613 N N . GLU A 1 87 ? 6.923 4.235 -14.883 1.00 94.38 87 GLU A N 1
ATOM 614 C CA . GLU A 1 87 ? 7.794 5.270 -15.430 1.00 94.38 87 GLU A CA 1
ATOM 615 C C . GLU A 1 87 ? 9.025 4.593 -16.036 1.00 94.38 87 GLU A C 1
ATOM 617 O O . GLU A 1 87 ? 9.701 3.810 -15.370 1.00 94.38 87 GLU A O 1
ATOM 622 N N . ILE A 1 88 ? 9.313 4.871 -17.307 1.00 96.00 88 ILE A N 1
ATOM 623 C CA . ILE A 1 88 ? 10.487 4.329 -17.992 1.00 96.00 88 ILE A CA 1
ATOM 624 C C . ILE A 1 88 ? 11.527 5.437 -18.114 1.00 96.00 88 ILE A C 1
ATOM 626 O O . ILE A 1 88 ? 11.301 6.434 -18.798 1.00 96.00 88 ILE A O 1
ATOM 630 N N . VAL A 1 89 ? 12.678 5.227 -17.485 1.00 95.75 89 VAL A N 1
ATOM 631 C CA . VAL A 1 89 ? 13.832 6.120 -17.562 1.00 95.75 89 VAL A CA 1
ATOM 632 C C . VAL A 1 89 ? 14.786 5.567 -18.610 1.00 95.75 89 VAL A C 1
ATOM 634 O O . VAL A 1 89 ? 15.353 4.487 -18.443 1.00 95.75 89 VAL A O 1
ATOM 637 N N . LEU A 1 90 ? 14.926 6.288 -19.719 1.00 94.75 90 LEU A N 1
ATOM 638 C CA . LEU A 1 90 ? 15.834 5.910 -20.796 1.00 94.75 90 LEU A CA 1
ATOM 639 C C . LEU A 1 90 ? 17.224 6.476 -20.522 1.00 94.75 90 LEU A C 1
ATOM 641 O O . LEU A 1 90 ? 17.399 7.688 -20.406 1.00 94.75 90 LEU A O 1
ATOM 645 N N . GLU A 1 91 ? 18.205 5.587 -20.473 1.00 90.62 91 GLU A N 1
ATOM 646 C CA . GLU A 1 91 ? 19.614 5.912 -20.320 1.00 90.62 91 GLU A CA 1
ATOM 647 C C . GLU A 1 91 ? 20.394 5.439 -21.543 1.00 90.62 91 GLU A C 1
ATOM 649 O O . GLU A 1 91 ? 20.052 4.455 -22.206 1.00 90.62 91 GLU A O 1
ATOM 654 N N . THR A 1 92 ? 21.466 6.157 -21.848 1.00 82.31 92 THR A N 1
ATOM 655 C CA . THR A 1 92 ? 22.414 5.773 -22.885 1.00 82.31 92 THR A CA 1
ATOM 656 C C . THR A 1 92 ? 23.811 5.956 -22.343 1.00 82.31 92 THR A C 1
ATOM 658 O O . THR A 1 92 ? 24.123 6.984 -21.741 1.00 82.31 92 THR A O 1
ATOM 661 N N . ASP A 1 93 ? 24.667 4.980 -22.608 1.00 84.88 93 ASP A N 1
ATOM 662 C CA . ASP A 1 93 ? 26.094 5.185 -22.439 1.00 84.88 93 ASP A CA 1
ATOM 663 C C . ASP A 1 93 ? 26.604 6.006 -23.621 1.00 84.88 93 ASP A C 1
ATOM 665 O O . ASP A 1 93 ? 26.165 5.824 -24.762 1.00 84.88 93 ASP A O 1
ATOM 669 N N . ILE A 1 94 ? 27.539 6.916 -23.359 1.00 71.50 94 ILE A N 1
ATOM 670 C CA . ILE A 1 94 ? 28.333 7.509 -24.431 1.00 71.50 94 ILE A CA 1
ATOM 671 C C . ILE A 1 94 ? 29.408 6.485 -24.784 1.00 71.50 94 ILE A C 1
ATOM 673 O O . ILE A 1 94 ? 30.323 6.234 -23.999 1.00 71.50 94 ILE A O 1
ATOM 677 N N . ILE A 1 95 ? 29.310 5.906 -25.978 1.00 63.59 95 ILE A N 1
ATOM 678 C CA . ILE A 1 95 ? 30.402 5.127 -26.557 1.00 63.59 95 ILE A CA 1
ATOM 679 C C . ILE A 1 95 ? 31.362 6.126 -27.208 1.00 63.59 95 ILE A C 1
ATOM 681 O O . ILE A 1 95 ? 31.106 6.615 -28.306 1.00 63.59 95 ILE A O 1
ATOM 685 N N . LEU A 1 96 ? 32.451 6.463 -26.516 1.00 60.56 96 LEU A N 1
ATOM 686 C CA . LEU A 1 96 ? 33.580 7.165 -27.128 1.00 60.56 96 LEU A CA 1
ATOM 687 C C . LEU A 1 96 ? 34.412 6.129 -27.899 1.00 60.56 96 LEU A C 1
ATOM 689 O O . LEU A 1 96 ? 35.314 5.516 -27.331 1.00 60.56 96 LEU A O 1
ATOM 693 N N . THR A 1 97 ? 34.043 5.874 -29.156 1.00 62.78 97 THR A N 1
ATOM 694 C CA . THR A 1 97 ? 34.890 5.167 -30.138 1.00 62.78 97 THR A CA 1
ATOM 695 C C . THR A 1 97 ? 35.835 6.123 -30.835 1.00 62.78 97 THR A C 1
ATOM 697 O O . THR A 1 97 ? 35.344 7.203 -31.237 1.00 62.78 97 THR A O 1
#

Radius of gyration: 28.95 Å; Cα contacts (8 Å, |Δi|>4): 117; chains: 1; bounding box: 64×20×78 Å

Solvent-accessible surface area (backbone atoms only — not comparable to full-atom values): 5500 Å² total; per-residue (Å²): 136,54,72,68,57,53,52,54,51,50,53,53,51,52,53,49,61,70,43,43,65,60,52,50,51,50,51,50,52,52,52,50,54,52,50,51,52,51,51,53,55,51,54,55,72,25,50,45,62,31,23,30,16,75,76,86,31,37,70,89,43,84,8,74,40,74,99,36,11,12,30,39,70,70,53,48,58,72,68,40,50,91,96,37,48,64,49,76,45,83,49,76,75,85,80,88,124

Sequence (97 a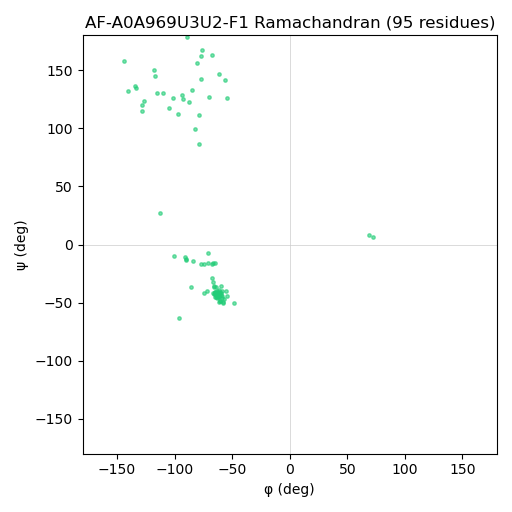a):
MSLAQSIANLTQQAAALLALPTQLAAQFTAGRDALETLYNSRLSAQSVGIYVNGVSGSDLNKGATSPTAVRTIHRAIALIPPGGVGEIVLETDIILT

Foldseek 3Di:
DDPVVVVVVVVVVVVVVVCVVVVVVVVVVVVVVVVVVVVVVVQVVQEAEFEEEQPPEDLVFLRRDPVRHHNDPVSQVVNRPVVGDYHYHYDYDDPPD

Nearest PDB structures (foldseek):
  7v6i-assembly1_A  TM=7.862E-01  e=1.273E-01  Bifidobacterium saguini DSM 23967
  7v6m-assembly1_A  TM=7.778E-01  e=1.360E-01  [Clostridium] nexile
  4zya-assembly1_B  TM=7.343E-01  e=3.229E-01  Homo sapiens
  4zya-assembly1_A  TM=8.025E-01  e=5.495E-01  Homo sapiens
  6kqs-assembly1_A  TM=7.723E-01  e=4.502E-01  Eubacterium ramulus ATCC 29099

Secondary structure (DSSP, 8-state):
--HHHHHHHHHHHHHHHHHHHHHHHHHHHHHHHHHHHHHHHHHHHHEEEEEEETTT--TTS--SSGGG-BS-HHHHHHHSPTT-EEEEEEE------